Protein AF-A0A534ZEK3-F1 (afdb_monomer_lite)

pLDDT: mean 94.25, std 8.69, range [51.38, 98.25]

Secondary structure (DSSP, 8-state):
-PPPPEEEEE-SSEEEEEETTTEEEEEEES-----

Sequence (35 aa):
MLAKKIGIDLGTSRVRIHVKGEGIVVDEPSMVALD

Radius of gyration: 12.0 Å; chains: 1; bounding box: 32×14×34 Å

Structure (mmCIF, N/CA/C/O backbone):
data_AF-A0A534ZEK3-F1
#
_entry.id   AF-A0A534ZEK3-F1
#
loop_
_atom_site.group_PDB
_atom_site.id
_atom_site.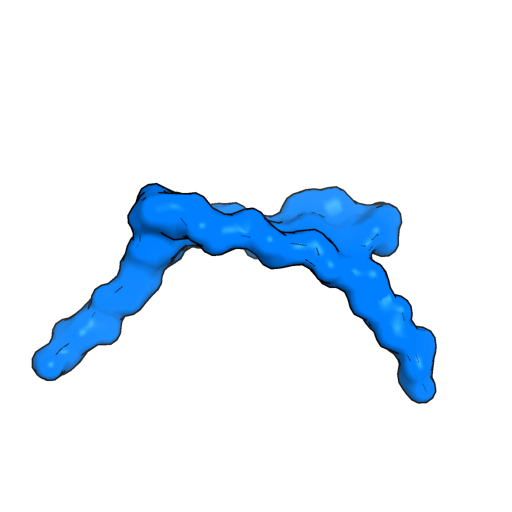type_symbol
_atom_site.label_atom_id
_atom_site.label_alt_id
_atom_site.label_comp_id
_atom_site.label_asym_id
_atom_site.label_entity_id
_atom_site.label_seq_id
_atom_site.pdbx_PDB_ins_code
_atom_site.Cartn_x
_atom_site.Cartn_y
_atom_site.Cartn_z
_atom_site.occupancy
_atom_site.B_iso_or_equiv
_atom_site.auth_seq_id
_atom_site.auth_comp_id
_atom_site.auth_asym_id
_atom_site.auth_atom_id
_atom_site.pdbx_PDB_model_num
ATOM 1 N N . MET A 1 1 ? -21.428 4.958 1.870 1.00 51.38 1 MET A N 1
ATOM 2 C CA . MET A 1 1 ? -20.327 4.065 2.302 1.00 51.38 1 MET A CA 1
ATOM 3 C C . MET A 1 1 ? -19.443 4.844 3.268 1.00 51.38 1 MET A C 1
ATOM 5 O O . MET A 1 1 ? -19.133 5.986 2.957 1.00 51.38 1 MET A O 1
ATOM 9 N N . LEU A 1 2 ? -19.079 4.294 4.434 1.00 77.19 2 LEU A N 1
ATOM 10 C CA . LEU A 1 2 ? -18.043 4.915 5.273 1.00 77.19 2 LEU A CA 1
ATOM 11 C C . LEU A 1 2 ? -16.698 4.805 4.540 1.00 77.19 2 LEU A C 1
ATOM 13 O O . LEU A 1 2 ? -16.314 3.709 4.137 1.00 77.19 2 LEU A O 1
ATOM 17 N N . ALA A 1 3 ? -15.982 5.916 4.369 1.00 81.50 3 ALA A N 1
ATOM 18 C CA . ALA A 1 3 ? -14.630 5.883 3.818 1.00 81.50 3 ALA A CA 1
ATOM 19 C C . ALA A 1 3 ? -13.670 5.263 4.848 1.00 81.50 3 ALA A C 1
ATOM 21 O O . ALA A 1 3 ? -13.548 5.767 5.969 1.00 81.50 3 ALA A O 1
ATOM 22 N N . LYS A 1 4 ? -12.984 4.172 4.482 1.00 88.06 4 LYS A N 1
ATOM 23 C CA . LYS A 1 4 ? -11.892 3.628 5.301 1.00 88.06 4 LYS A CA 1
ATOM 24 C C . LYS A 1 4 ? -10.731 4.627 5.308 1.00 88.06 4 LYS A C 1
ATOM 26 O O . LYS A 1 4 ? -10.386 5.191 4.274 1.00 88.06 4 LYS A O 1
ATOM 31 N N . LYS A 1 5 ? -10.116 4.840 6.476 1.00 95.44 5 LYS A N 1
ATOM 32 C CA . LYS A 1 5 ? -8.878 5.626 6.585 1.00 95.44 5 LYS A CA 1
ATOM 33 C C . LYS A 1 5 ? -7.694 4.727 6.251 1.00 95.44 5 LYS A C 1
ATOM 35 O O . LYS A 1 5 ? -7.460 3.751 6.966 1.00 95.44 5 LYS A O 1
ATOM 40 N N . ILE A 1 6 ? -6.979 5.078 5.188 1.00 96.88 6 ILE A N 1
ATOM 41 C CA . ILE A 1 6 ? -5.880 4.294 4.622 1.00 96.88 6 ILE A CA 1
ATOM 42 C C . ILE A 1 6 ? -4.611 5.148 4.637 1.00 96.88 6 ILE A C 1
ATOM 44 O O . ILE A 1 6 ? -4.645 6.310 4.238 1.00 96.88 6 ILE A O 1
ATOM 48 N N . GLY A 1 7 ? -3.510 4.571 5.111 1.00 97.50 7 GLY A N 1
ATOM 49 C CA . GLY A 1 7 ? -2.158 5.080 4.901 1.00 97.50 7 GLY A CA 1
ATOM 50 C C . GLY A 1 7 ? -1.445 4.198 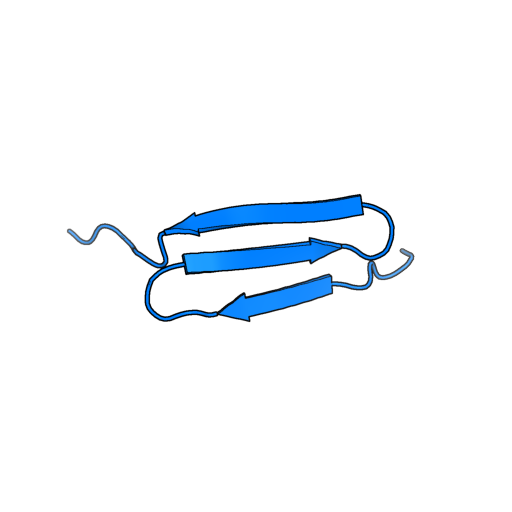3.883 1.00 97.50 7 GLY A C 1
ATOM 51 O O . GLY A 1 7 ? -1.557 2.975 3.960 1.00 97.50 7 GLY A O 1
ATOM 52 N N . ILE A 1 8 ? -0.737 4.809 2.938 1.00 97.69 8 ILE A N 1
ATOM 53 C CA . ILE A 1 8 ? 0.060 4.099 1.937 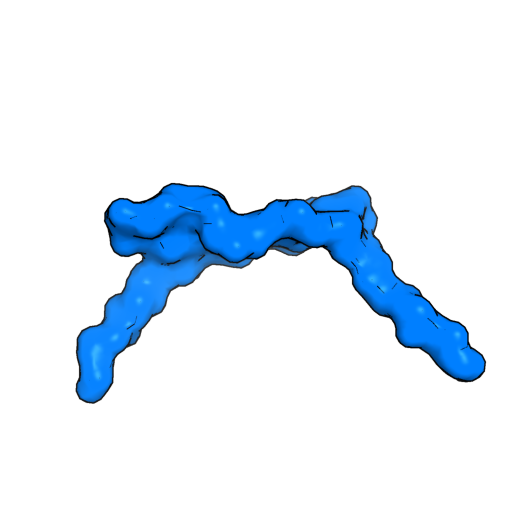1.00 97.69 8 ILE A CA 1
ATOM 54 C C . ILE A 1 8 ? 1.498 4.581 2.079 1.00 97.69 8 ILE A C 1
ATOM 56 O O . ILE A 1 8 ? 1.761 5.780 2.004 1.00 97.69 8 ILE A O 1
ATOM 60 N N . ASP A 1 9 ? 2.403 3.639 2.304 1.00 97.75 9 ASP A N 1
ATOM 61 C CA . ASP A 1 9 ? 3.841 3.859 2.317 1.00 97.75 9 ASP A CA 1
ATOM 62 C C . ASP A 1 9 ? 4.427 3.301 1.019 1.00 97.75 9 ASP A C 1
ATOM 64 O O . ASP A 1 9 ? 4.325 2.104 0.739 1.00 97.75 9 ASP A O 1
ATOM 68 N N . LEU A 1 10 ? 4.989 4.198 0.211 1.00 97.44 10 LEU A N 1
ATOM 69 C CA . LEU A 1 10 ? 5.540 3.916 -1.111 1.00 97.44 10 LEU A CA 1
ATOM 70 C C . LEU A 1 10 ? 7.064 3.990 -1.045 1.00 97.44 10 LEU A C 1
ATOM 72 O O . LEU A 1 10 ? 7.686 4.949 -1.502 1.00 97.44 10 LEU A O 1
ATOM 76 N N . GLY A 1 11 ? 7.661 2.971 -0.437 1.00 96.50 11 GLY A N 1
ATOM 77 C CA . GLY A 1 11 ? 9.104 2.814 -0.391 1.00 96.50 11 GLY A CA 1
ATOM 78 C C . GLY A 1 11 ? 9.675 2.362 -1.735 1.00 96.50 11 GLY A C 1
ATOM 79 O O . GLY A 1 11 ? 9.009 1.722 -2.550 1.00 96.50 11 GLY A O 1
ATOM 80 N N . THR A 1 12 ? 10.962 2.635 -1.945 1.00 97.50 12 THR A N 1
ATOM 81 C CA . THR A 1 12 ? 11.701 2.171 -3.132 1.00 97.50 12 THR A CA 1
ATOM 82 C C . THR A 1 12 ? 11.798 0.649 -3.201 1.00 97.50 12 THR A C 1
ATOM 84 O O . THR A 1 12 ? 11.813 0.084 -4.285 1.00 97.50 12 THR A O 1
ATOM 87 N N . SER A 1 13 ? 11.857 -0.028 -2.051 1.00 96.94 13 SER A N 1
ATOM 88 C CA . SER A 1 13 ? 11.961 -1.490 -1.984 1.00 96.94 13 SER A CA 1
ATOM 89 C C . SER A 1 13 ? 10.638 -2.180 -1.674 1.00 96.94 13 SER A C 1
ATOM 91 O O . SER A 1 13 ? 10.481 -3.349 -2.020 1.00 96.94 13 SER A O 1
ATOM 93 N N . ARG A 1 14 ? 9.701 -1.504 -0.996 1.00 97.19 14 ARG A N 1
ATOM 94 C CA . ARG A 1 14 ? 8.451 -2.105 -0.506 1.00 97.19 14 ARG A CA 1
ATOM 95 C C . ARG A 1 14 ? 7.284 -1.127 -0.544 1.00 97.19 14 ARG A C 1
ATOM 97 O O . ARG A 1 14 ? 7.471 0.055 -0.270 1.00 97.19 14 ARG A O 1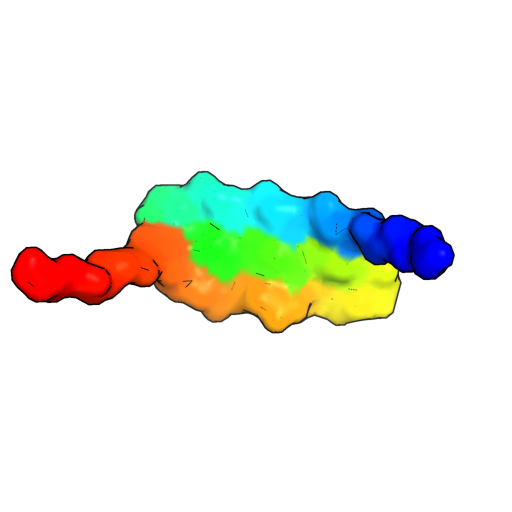
ATOM 104 N N . VAL A 1 15 ? 6.091 -1.649 -0.809 1.00 98.25 15 VAL A N 1
ATOM 105 C CA . VAL A 1 15 ? 4.813 -0.951 -0.653 1.00 98.25 15 VAL A CA 1
ATOM 106 C C . VAL A 1 15 ? 4.085 -1.537 0.548 1.00 98.25 15 VAL A C 1
ATOM 108 O O . VAL A 1 15 ? 3.927 -2.755 0.653 1.00 98.25 15 VAL A O 1
ATOM 111 N N . ARG A 1 16 ? 3.627 -0.669 1.454 1.00 98.25 16 ARG A N 1
ATOM 112 C CA . ARG A 1 16 ? 2.820 -1.072 2.611 1.00 98.25 16 ARG A CA 1
ATOM 113 C C . ARG A 1 16 ? 1.521 -0.292 2.674 1.00 98.25 16 ARG A C 1
ATOM 115 O O . ARG A 1 16 ? 1.506 0.922 2.477 1.00 98.25 16 ARG A O 1
ATOM 122 N N . ILE A 1 17 ? 0.433 -0.980 3.002 1.00 98.12 17 ILE A N 1
ATOM 123 C CA . ILE A 1 17 ? -0.882 -0.361 3.189 1.00 98.12 17 ILE A CA 1
ATOM 124 C C . ILE A 1 17 ? -1.333 -0.602 4.619 1.00 98.12 17 ILE A C 1
ATOM 126 O O . ILE A 1 17 ? -1.395 -1.741 5.072 1.00 98.12 17 ILE A O 1
ATOM 130 N N . HIS A 1 18 ? -1.677 0.477 5.316 1.00 98.12 18 HIS A N 1
ATOM 131 C CA . HIS A 1 18 ? -2.223 0.441 6.663 1.00 98.12 18 HIS A CA 1
ATOM 132 C C . HIS A 1 18 ? -3.682 0.895 6.664 1.00 98.12 18 HIS A C 1
ATOM 134 O O . HIS A 1 18 ? -4.002 1.986 6.188 1.00 98.12 18 HIS A O 1
ATOM 140 N N . VAL A 1 19 ? -4.562 0.113 7.282 1.00 97.56 19 VAL A N 1
ATOM 141 C CA . VAL A 1 19 ? -5.965 0.479 7.496 1.00 97.56 19 VAL A CA 1
ATOM 142 C C . VAL A 1 19 ? -6.184 0.769 8.977 1.00 97.56 19 VAL A C 1
ATOM 144 O O . VAL A 1 19 ? -5.827 -0.027 9.848 1.00 97.56 19 VAL A O 1
ATOM 147 N N . LYS A 1 20 ? -6.772 1.933 9.292 1.00 9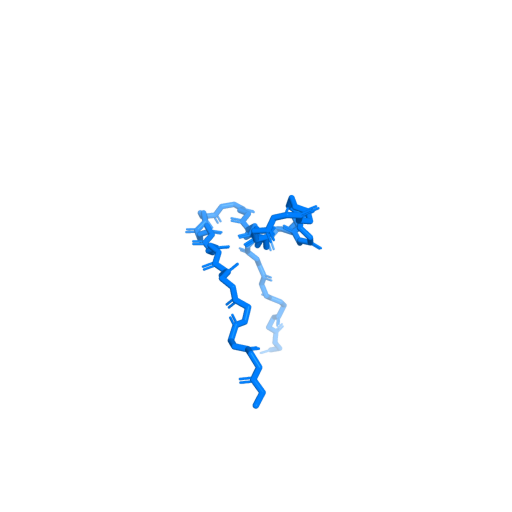5.62 20 LYS A N 1
ATOM 148 C CA . LYS A 1 20 ? -7.035 2.322 10.687 1.00 95.62 20 LYS A CA 1
ATOM 149 C C . LYS A 1 20 ? -7.897 1.260 11.385 1.00 95.62 20 LYS A C 1
ATOM 151 O O . LYS A 1 20 ? -9.057 1.093 11.028 1.00 95.62 20 LYS A O 1
ATOM 156 N N . GLY A 1 21 ? -7.341 0.631 12.421 1.00 96.12 21 GLY A N 1
ATOM 157 C CA . GLY A 1 21 ? -8.002 -0.413 13.214 1.00 96.12 21 GLY A CA 1
ATOM 158 C C . GLY A 1 21 ? -7.715 -1.845 12.752 1.00 96.12 21 GLY A C 1
ATOM 159 O O . GLY A 1 21 ? -8.017 -2.766 13.498 1.00 96.12 21 GLY A O 1
ATOM 160 N N . GLU A 1 22 ? 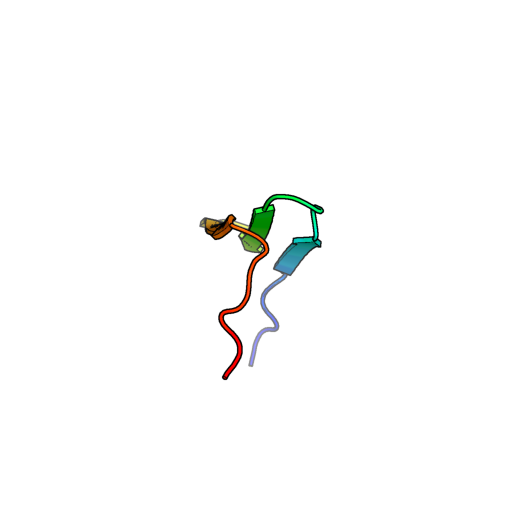-7.104 -2.032 11.581 1.00 96.56 22 GLU A N 1
ATOM 161 C CA . GLU A 1 22 ? -6.734 -3.355 11.048 1.00 96.56 22 GLU A CA 1
ATOM 162 C C . GLU A 1 22 ? -5.204 -3.549 11.010 1.00 96.56 22 GLU A C 1
ATOM 164 O O . GLU A 1 22 ? -4.725 -4.676 11.002 1.00 96.56 22 GLU A O 1
ATOM 169 N N . GLY A 1 23 ? -4.423 -2.463 11.048 1.00 97.31 23 GLY A N 1
ATOM 170 C CA . GLY A 1 23 ? -2.962 -2.531 10.979 1.00 97.31 23 GLY A CA 1
ATOM 171 C C . GLY A 1 23 ? -2.460 -2.546 9.534 1.00 97.31 23 GLY A C 1
ATOM 172 O O . GLY A 1 23 ? -3.107 -1.989 8.645 1.00 97.31 23 GLY A O 1
ATOM 173 N N . ILE A 1 24 ? -1.280 -3.133 9.305 1.00 97.75 24 ILE A N 1
ATOM 174 C CA . ILE A 1 24 ? -0.711 -3.309 7.960 1.00 97.75 24 ILE A CA 1
ATOM 175 C C . ILE A 1 24 ? -1.421 -4.486 7.290 1.00 97.75 24 ILE A C 1
ATOM 177 O O . ILE A 1 24 ? -1.333 -5.614 7.765 1.00 97.75 24 ILE A O 1
ATOM 181 N N . VAL A 1 25 ? -2.114 -4.210 6.190 1.00 97.94 25 VAL A N 1
ATOM 182 C CA . VAL A 1 25 ? -2.900 -5.192 5.427 1.00 97.94 25 VAL A CA 1
ATOM 183 C C . VAL A 1 25 ? -2.232 -5.595 4.110 1.00 97.94 25 VAL A C 1
ATOM 185 O O . VAL A 1 25 ? -2.608 -6.605 3.529 1.00 97.94 25 VAL A O 1
ATOM 188 N N . VAL A 1 26 ? -1.236 -4.830 3.649 1.00 97.81 26 VAL A N 1
ATOM 189 C CA . VAL A 1 26 ? -0.373 -5.176 2.506 1.00 97.81 26 VAL A CA 1
ATOM 190 C C . VAL A 1 26 ? 1.070 -4.869 2.878 1.00 97.81 26 VAL A C 1
ATOM 192 O O . VAL A 1 26 ? 1.337 -3.798 3.426 1.00 97.81 26 VAL A O 1
ATOM 195 N N . ASP A 1 27 ? 1.978 -5.791 2.569 1.00 97.69 27 ASP A N 1
ATOM 196 C CA . ASP A 1 27 ? 3.425 -5.631 2.713 1.00 97.69 27 ASP A CA 1
ATOM 197 C C . ASP A 1 27 ? 4.144 -6.414 1.604 1.00 97.69 27 ASP A C 1
ATOM 199 O O . ASP A 1 27 ? 4.477 -7.590 1.758 1.00 97.69 27 ASP A O 1
ATOM 203 N N . GLU A 1 28 ? 4.377 -5.756 0.470 1.00 98.19 28 GLU A N 1
ATOM 204 C CA . GLU A 1 28 ? 4.909 -6.375 -0.748 1.00 98.19 28 GLU A CA 1
ATOM 205 C C . GLU A 1 28 ? 6.155 -5.640 -1.266 1.00 98.19 28 GLU A C 1
ATOM 207 O O . GLU A 1 28 ? 6.351 -4.461 -0.959 1.00 98.19 28 GLU A O 1
ATOM 212 N N . PRO A 1 29 ? 7.031 -6.298 -2.049 1.00 97.81 29 PRO A N 1
ATOM 213 C CA . PRO A 1 29 ? 8.087 -5.608 -2.784 1.00 97.81 29 PRO A CA 1
ATOM 214 C C . PRO A 1 29 ? 7.520 -4.528 -3.718 1.00 97.81 29 PRO A C 1
ATOM 216 O O . PRO A 1 29 ? 6.517 -4.743 -4.389 1.00 97.81 29 PRO A O 1
ATOM 219 N N . SER A 1 30 ? 8.188 -3.377 -3.797 1.00 97.25 30 SER A N 1
ATOM 220 C CA . SER A 1 30 ? 7.824 -2.283 -4.711 1.00 97.25 30 SER A CA 1
ATOM 221 C C . SER A 1 30 ? 8.380 -2.572 -6.106 1.00 97.25 30 SER A C 1
ATOM 223 O O . SER A 1 30 ? 9.388 -2.008 -6.526 1.00 97.25 30 SER A O 1
ATOM 225 N N . MET A 1 31 ? 7.790 -3.555 -6.786 1.00 95.81 31 MET A N 1
ATOM 226 C CA . MET A 1 31 ? 8.277 -4.053 -8.070 1.00 95.81 31 MET A CA 1
ATOM 227 C C . MET A 1 31 ? 7.114 -4.482 -8.961 1.00 95.81 31 MET A C 1
ATOM 229 O O . MET A 1 31 ? 6.091 -4.958 -8.476 1.00 95.81 31 MET A O 1
ATOM 233 N N . VAL A 1 32 ? 7.287 -4.340 -10.271 1.00 96.19 32 VAL A N 1
ATOM 234 C CA . VAL A 1 32 ? 6.317 -4.772 -11.280 1.00 96.19 32 VAL A CA 1
ATOM 235 C C . VAL A 1 32 ? 7.085 -5.516 -12.366 1.00 96.19 32 VAL A C 1
ATOM 237 O O . VAL A 1 32 ? 8.116 -5.030 -12.828 1.00 96.19 32 VAL A O 1
ATOM 240 N N . ALA A 1 33 ? 6.606 -6.699 -12.749 1.00 95.69 33 ALA A N 1
ATOM 241 C CA . ALA A 1 33 ? 7.143 -7.418 -13.900 1.00 95.69 33 ALA A CA 1
ATOM 242 C C . ALA A 1 33 ? 6.671 -6.740 -15.195 1.00 95.69 33 ALA A C 1
ATOM 244 O O . ALA A 1 33 ? 5.494 -6.397 -15.315 1.00 95.69 33 ALA A O 1
ATOM 245 N N . LEU A 1 34 ? 7.592 -6.545 -16.136 1.00 94.06 34 LEU A N 1
ATOM 246 C CA . LEU A 1 34 ? 7.331 -5.967 -17.455 1.00 94.06 34 LEU A CA 1
ATOM 247 C C . LEU A 1 34 ? 7.516 -7.048 -18.530 1.00 94.06 34 LEU A C 1
ATOM 249 O O . LEU A 1 34 ? 8.255 -8.007 -18.296 1.00 94.06 34 LEU A O 1
ATOM 253 N N . ASP A 1 35 ? 6.849 -6.869 -19.668 1.00 87.81 35 ASP A N 1
ATOM 254 C CA . ASP A 1 35 ? 7.019 -7.652 -20.905 1.00 87.81 35 ASP A CA 1
ATOM 255 C C . ASP A 1 35 ? 7.876 -6.859 -21.906 1.00 87.81 35 ASP A C 1
ATOM 257 O O . ASP A 1 35 ? 7.652 -5.625 -22.006 1.00 87.81 35 ASP A O 1
#

Foldseek 3Di:
DDDWDWDWDQDQFWIWIQTVPPGTPDTGGNDDDDD